Protein AF-A0A1Y5I335-F1 (afdb_monomer)

Nearest PDB structures (foldseek):
  7nav-assembly1_X  TM=8.317E-01  e=7.471E-04  Escherichia coli K-12
  6gwk-assembly1_B  TM=8.328E-01  e=3.901E-03  Caulobacter vibrioides CB15
  6gwk-assembly1_C  TM=7.700E-01  e=3.669E-03  Caulobacter vibrioides CB15
  5szd-assembly1_A  TM=8.103E-01  e=1.594E-02  Aquifex aeolicus VF5
  7ogw-assembly1_A  TM=8.200E-01  e=2.302E-02  Neisseria meningitidis

InterPro domains:
  IPR028998 Ribosome maturation factor RimP, C-terminal [PF17384] (2-58)
  IPR028998 Ribosome maturation factor RimP, C-terminal [cd01734] (1-58)
  IPR036847 Ribosome maturation factor RimP, C-terminal domain superfamily [SSF74942] (2-58)

Mean predicted aligned error: 3.09 Å

Radius of gyration: 11.11 Å; Cα contacts (8 Å, |Δi|>4): 116; chains: 1; bounding box: 29×24×28 Å

Foldseek 3Di:
DQAQFWKWWAFPDDDVNDGTATAGQHDDDDQWTWGDDPNDTDTHGNVRTPDMDTDDDDDD

Sequence (60 aa):
KYINEWADIRLRMPFDGRRKFKGVIINIEEQDVVVRVDQHEYLLPIDMIEKAHVIPQFKD

Structure (mmCIF, N/CA/C/O backbone):
data_AF-A0A1Y5I335-F1
#
_entry.id   AF-A0A1Y5I335-F1
#
loop_
_atom_site.group_PDB
_atom_site.id
_atom_site.type_symbol
_atom_site.label_atom_id
_atom_site.label_alt_id
_atom_site.label_comp_id
_atom_site.label_asym_id
_atom_site.label_entity_id
_atom_site.label_seq_id
_atom_site.pdbx_PDB_ins_code
_atom_site.Cartn_x
_atom_site.Cartn_y
_atom_site.Cartn_z
_atom_site.occupancy
_atom_site.B_iso_or_equiv
_atom_site.auth_seq_id
_atom_site.auth_comp_id
_atom_site.auth_asym_id
_atom_site.auth_atom_id
_atom_site.pdbx_PDB_model_num
ATOM 1 N N . LYS A 1 1 ? 5.494 10.781 2.002 1.00 72.38 1 LYS A N 1
ATOM 2 C CA . LYS A 1 1 ? 5.525 10.982 0.533 1.00 72.38 1 LYS A CA 1
ATOM 3 C C . LYS A 1 1 ? 5.360 9.603 -0.098 1.00 72.38 1 LYS A C 1
ATOM 5 O O . LYS A 1 1 ? 6.339 8.879 -0.145 1.00 72.38 1 LYS A O 1
ATOM 10 N N . TYR A 1 2 ? 4.122 9.208 -0.414 1.00 85.81 2 TYR A N 1
ATOM 11 C CA . TYR A 1 2 ? 3.782 7.857 -0.907 1.00 85.81 2 TYR A CA 1
ATOM 12 C C . TYR A 1 2 ? 2.813 7.881 -2.100 1.00 85.81 2 TYR A C 1
ATOM 14 O O . TYR A 1 2 ? 2.693 6.895 -2.811 1.00 85.81 2 TYR A O 1
ATOM 22 N N . ILE A 1 3 ? 2.136 9.011 -2.332 1.00 93.56 3 ILE A N 1
ATOM 23 C CA . ILE A 1 3 ? 1.262 9.206 -3.490 1.00 93.56 3 ILE A CA 1
ATOM 24 C C . ILE A 1 3 ? 2.089 9.156 -4.780 1.00 93.56 3 ILE A C 1
ATOM 26 O O . ILE A 1 3 ? 3.168 9.747 -4.839 1.00 93.56 3 ILE A O 1
ATOM 30 N N . ASN A 1 4 ? 1.546 8.496 -5.802 1.00 94.56 4 ASN A N 1
ATOM 31 C CA . ASN A 1 4 ? 2.146 8.150 -7.094 1.00 94.56 4 ASN A CA 1
ATOM 32 C C . ASN A 1 4 ? 3.261 7.095 -7.052 1.00 94.56 4 ASN A C 1
ATOM 34 O O . ASN A 1 4 ? 3.838 6.786 -8.093 1.00 94.56 4 ASN A O 1
ATOM 38 N N . GLU A 1 5 ? 3.543 6.507 -5.890 1.00 95.38 5 GLU A N 1
ATOM 39 C CA . GLU A 1 5 ? 4.481 5.393 -5.788 1.00 95.38 5 GLU A CA 1
ATOM 40 C C . GLU A 1 5 ? 3.766 4.066 -6.064 1.00 95.38 5 GLU A C 1
ATOM 42 O O . GLU A 1 5 ? 2.625 3.844 -5.642 1.00 95.38 5 GLU A O 1
ATOM 47 N N . TRP A 1 6 ? 4.453 3.153 -6.751 1.00 97.00 6 TRP A N 1
ATOM 48 C CA . TRP A 1 6 ? 3.993 1.771 -6.859 1.00 97.00 6 TRP A CA 1
ATOM 49 C C . TRP A 1 6 ? 4.233 1.038 -5.544 1.00 97.00 6 TRP A C 1
ATOM 51 O O . TRP A 1 6 ? 5.284 1.192 -4.927 1.00 97.00 6 TRP A O 1
ATOM 61 N N . ALA A 1 7 ? 3.292 0.194 -5.137 1.00 97.50 7 ALA A N 1
ATOM 62 C CA . ALA A 1 7 ? 3.403 -0.605 -3.929 1.00 97.50 7 ALA A CA 1
ATOM 63 C C . ALA A 1 7 ? 2.889 -2.035 -4.137 1.00 97.50 7 ALA A C 1
ATOM 65 O O . A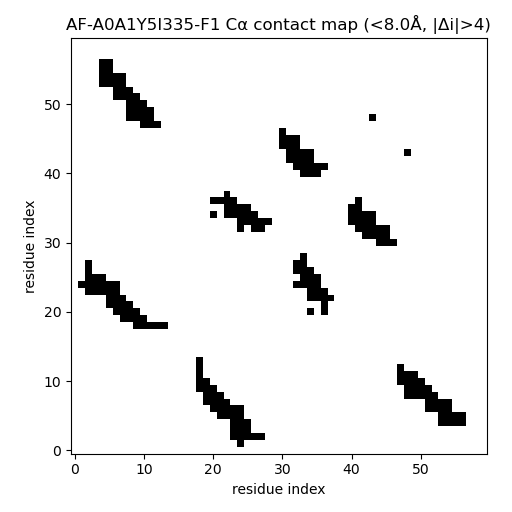LA A 1 7 ? 1.932 -2.265 -4.877 1.00 97.50 7 ALA A O 1
ATOM 66 N N . ASP A 1 8 ? 3.530 -2.992 -3.463 1.00 98.06 8 ASP A N 1
ATOM 67 C CA . ASP A 1 8 ? 3.005 -4.340 -3.218 1.00 98.06 8 ASP A CA 1
ATOM 68 C C . ASP A 1 8 ? 2.480 -4.395 -1.778 1.00 98.06 8 ASP A C 1
ATOM 70 O O . ASP A 1 8 ? 3.246 -4.283 -0.815 1.00 98.06 8 ASP A O 1
ATOM 74 N N . ILE A 1 9 ? 1.162 -4.508 -1.643 1.00 98.12 9 ILE A N 1
ATOM 75 C CA . ILE A 1 9 ? 0.421 -4.460 -0.386 1.00 98.12 9 ILE A CA 1
ATOM 76 C C . ILE A 1 9 ? -0.218 -5.821 -0.140 1.00 98.12 9 ILE A C 1
ATOM 78 O O . ILE A 1 9 ? -0.918 -6.378 -0.991 1.00 98.12 9 ILE A O 1
ATOM 82 N N . ARG A 1 10 ? -0.018 -6.347 1.067 1.00 98.50 10 ARG A N 1
ATOM 83 C CA . ARG A 1 10 ? -0.640 -7.582 1.535 1.00 98.50 10 ARG A CA 1
ATOM 84 C C . ARG A 1 10 ? -1.531 -7.305 2.736 1.00 98.50 10 ARG A C 1
ATOM 86 O O . ARG A 1 10 ? -1.075 -6.717 3.712 1.00 98.50 10 ARG A O 1
ATOM 93 N N . LEU A 1 11 ? -2.763 -7.800 2.680 1.00 98.38 11 LEU A N 1
ATOM 94 C CA . LEU A 1 11 ? -3.734 -7.725 3.767 1.00 98.38 11 LEU A CA 1
ATOM 95 C C . LEU A 1 11 ? -3.685 -8.962 4.677 1.00 98.38 11 LEU A C 1
ATOM 97 O O . LEU A 1 11 ? -3.419 -10.093 4.234 1.00 98.38 11 LEU A O 1
ATOM 101 N N . ARG A 1 12 ? -4.010 -8.741 5.954 1.00 98.06 12 ARG A N 1
ATOM 102 C CA . ARG A 1 12 ? -4.146 -9.775 6.990 1.00 98.06 12 ARG A CA 1
ATOM 103 C C . ARG A 1 12 ? -5.269 -10.751 6.642 1.00 98.06 12 ARG A C 1
ATOM 105 O O . ARG A 1 12 ? -5.052 -11.961 6.689 1.00 98.06 12 ARG A O 1
ATOM 112 N N . MET A 1 13 ? -6.416 -10.221 6.217 1.00 96.50 13 MET A N 1
ATOM 113 C CA . MET A 1 13 ? -7.598 -10.968 5.772 1.00 96.50 13 MET A CA 1
ATOM 114 C C . MET A 1 13 ? -7.940 -10.633 4.310 1.00 96.50 13 MET A C 1
ATOM 116 O O . MET A 1 13 ? -7.493 -9.602 3.809 1.00 96.50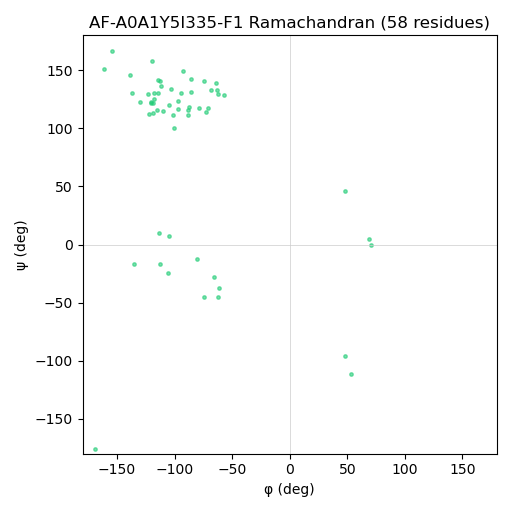 13 MET A O 1
ATOM 120 N N . PRO A 1 14 ? -8.672 -11.500 3.586 1.00 94.88 14 PRO A N 1
ATOM 121 C CA . PRO A 1 14 ? -9.124 -11.189 2.233 1.00 94.88 14 PRO A CA 1
ATOM 122 C C . PRO A 1 14 ? -10.085 -9.994 2.216 1.00 94.88 14 PRO A C 1
ATOM 124 O O . PRO A 1 14 ? -11.051 -9.977 2.972 1.00 94.88 14 PRO A O 1
ATOM 127 N N . PHE A 1 15 ? -9.849 -9.055 1.304 1.00 91.44 15 PHE A N 1
ATOM 128 C CA . PHE A 1 15 ? -10.812 -8.047 0.865 1.00 91.44 15 PHE A CA 1
ATOM 129 C C . PHE A 1 15 ? -11.305 -8.479 -0.519 1.00 91.44 15 PHE A C 1
ATOM 131 O O . PHE A 1 15 ? -10.482 -8.700 -1.409 1.00 91.44 15 PHE A O 1
ATOM 138 N N . ASP A 1 16 ? -12.608 -8.717 -0.682 1.00 89.19 16 ASP A N 1
ATOM 139 C CA . ASP A 1 16 ? -13.190 -9.313 -1.899 1.00 89.19 16 ASP A CA 1
ATOM 140 C C . ASP A 1 16 ? -12.447 -10.569 -2.395 1.00 89.19 16 ASP A C 1
ATOM 142 O O . ASP A 1 16 ? -12.095 -10.722 -3.564 1.00 89.19 16 ASP A O 1
ATOM 146 N N . GLY A 1 17 ? -12.127 -11.482 -1.470 1.00 95.06 17 GLY A N 1
ATOM 147 C CA . GLY A 1 17 ? -11.411 -12.727 -1.782 1.00 95.06 17 GLY A CA 1
ATOM 148 C C . GLY A 1 17 ? -9.935 -12.539 -2.165 1.00 95.06 17 GLY A C 1
ATOM 149 O O . GLY A 1 17 ? -9.220 -13.519 -2.387 1.00 95.06 17 GLY A O 1
ATOM 150 N N . ARG A 1 18 ? -9.437 -11.300 -2.183 1.00 95.81 18 ARG A N 1
ATOM 151 C CA . ARG A 1 18 ? -8.074 -10.939 -2.567 1.00 95.81 18 ARG A CA 1
ATOM 152 C C . ARG A 1 18 ? -7.284 -10.439 -1.362 1.00 95.81 18 ARG A C 1
ATOM 154 O O . ARG A 1 18 ? -7.751 -9.652 -0.552 1.00 95.81 18 ARG A O 1
ATOM 161 N N . ARG A 1 1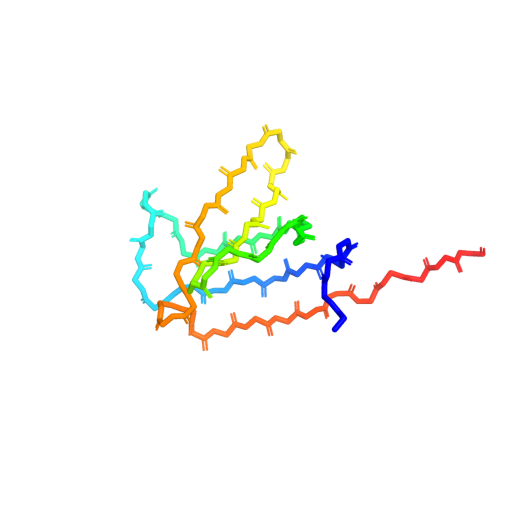9 ? -6.035 -10.891 -1.242 1.00 97.69 19 ARG A N 1
ATOM 162 C CA . ARG A 1 19 ? -5.118 -10.455 -0.168 1.00 97.69 19 ARG A CA 1
ATOM 163 C C . ARG A 1 19 ? -3.932 -9.635 -0.649 1.00 97.69 19 ARG A C 1
ATOM 165 O O . ARG A 1 19 ? -3.254 -9.045 0.179 1.00 97.69 19 ARG A O 1
ATOM 172 N N . LYS A 1 20 ? -3.620 -9.663 -1.945 1.00 98.00 20 LYS A N 1
ATOM 173 C CA . LYS A 1 20 ? -2.425 -9.028 -2.514 1.00 98.00 20 LYS A CA 1
ATOM 174 C C . LYS A 1 20 ? -2.826 -7.999 -3.551 1.00 98.00 20 LYS A C 1
ATOM 176 O O . LYS A 1 20 ? -3.445 -8.367 -4.548 1.00 98.00 20 LYS A O 1
ATOM 181 N N . PHE A 1 21 ? -2.420 -6.758 -3.355 1.00 98.00 21 PHE A N 1
ATOM 182 C CA . PHE A 1 21 ? -2.682 -5.641 -4.248 1.00 98.00 21 PHE A CA 1
ATOM 183 C C . PHE A 1 21 ? -1.342 -5.078 -4.698 1.00 98.00 21 PHE A C 1
ATOM 185 O O . PHE A 1 21 ? -0.518 -4.703 -3.873 1.00 98.00 21 PHE A O 1
ATOM 192 N N . LYS A 1 22 ? -1.115 -5.046 -6.011 1.00 97.81 22 LYS A N 1
ATOM 193 C CA . LYS A 1 22 ? 0.060 -4.415 -6.605 1.00 97.81 22 LYS A CA 1
ATOM 194 C C . LYS A 1 22 ? -0.433 -3.299 -7.505 1.00 97.81 22 LYS A C 1
ATOM 196 O O . LYS A 1 22 ? -1.105 -3.584 -8.492 1.00 97.81 22 LYS A O 1
ATOM 201 N N . GLY A 1 23 ? -0.147 -2.061 -7.138 1.00 97.25 23 GLY A N 1
ATOM 202 C CA . GLY A 1 23 ? -0.750 -0.900 -7.778 1.00 97.25 23 GLY A CA 1
ATOM 203 C C . GLY A 1 23 ? -0.080 0.399 -7.374 1.00 97.25 23 GLY A C 1
ATOM 204 O O . GLY A 1 23 ? 0.911 0.392 -6.645 1.00 97.25 23 GLY A O 1
ATOM 205 N N . VAL A 1 24 ? -0.630 1.507 -7.852 1.00 97.75 24 VAL A N 1
ATOM 206 C CA . VAL A 1 24 ? -0.158 2.856 -7.527 1.00 97.75 24 VAL A CA 1
ATOM 207 C C . VAL A 1 24 ? -0.977 3.396 -6.367 1.00 97.75 24 VAL A C 1
ATOM 209 O O . VAL A 1 24 ? -2.205 3.361 -6.418 1.00 97.75 24 VAL A O 1
ATOM 212 N N . ILE A 1 25 ? -0.318 3.919 -5.336 1.00 97.25 25 ILE A N 1
ATOM 213 C CA . ILE A 1 25 ? -1.003 4.669 -4.280 1.00 97.25 25 ILE A CA 1
ATOM 214 C C . ILE A 1 25 ? -1.411 6.017 -4.873 1.00 97.25 25 ILE A C 1
ATOM 216 O O . ILE A 1 25 ? -0.549 6.819 -5.224 1.00 97.25 25 ILE A O 1
ATOM 220 N N . ILE A 1 26 ? -2.707 6.275 -5.001 1.00 97.44 26 ILE A N 1
ATOM 221 C CA . ILE A 1 26 ? -3.218 7.500 -5.637 1.00 97.44 26 ILE A CA 1
ATOM 222 C C . ILE A 1 26 ? -3.774 8.504 -4.627 1.00 97.44 26 ILE A C 1
ATOM 224 O O . ILE A 1 26 ? -3.757 9.700 -4.904 1.00 97.44 26 ILE A O 1
ATOM 228 N N . ASN A 1 27 ? -4.205 8.042 -3.451 1.00 96.69 27 ASN A N 1
ATOM 229 C CA . ASN A 1 27 ? -4.646 8.900 -2.356 1.00 96.69 2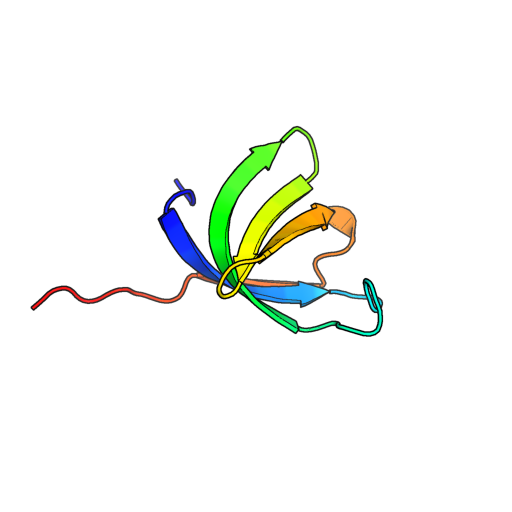7 ASN A CA 1
ATOM 230 C C . ASN A 1 27 ? -4.468 8.204 -0.995 1.00 96.69 27 ASN A C 1
ATOM 232 O O . ASN A 1 27 ? -4.235 6.995 -0.924 1.00 96.69 27 ASN A O 1
ATOM 236 N N . ILE A 1 28 ? -4.574 8.976 0.082 1.00 94.44 28 ILE A N 1
ATOM 237 C CA . ILE A 1 28 ? -4.755 8.481 1.449 1.00 94.44 28 ILE A CA 1
ATOM 238 C C . ILE A 1 28 ? -5.934 9.257 2.027 1.00 94.44 28 ILE A C 1
ATOM 240 O O . ILE A 1 28 ? -5.899 10.488 2.058 1.00 94.44 28 ILE A O 1
ATOM 244 N N . GLU A 1 29 ? -6.960 8.544 2.472 1.00 92.94 29 GLU A N 1
ATOM 245 C CA . GLU A 1 29 ? -8.188 9.120 3.019 1.00 92.94 29 GLU A CA 1
ATOM 246 C C . GLU A 1 29 ? -8.371 8.593 4.435 1.00 92.94 29 GLU A C 1
ATOM 248 O O . GLU A 1 29 ? -8.563 7.401 4.623 1.00 92.94 29 GLU A O 1
ATOM 253 N N . GLU A 1 30 ? -8.260 9.468 5.435 1.00 90.50 30 GLU A N 1
ATOM 254 C CA . GLU A 1 30 ? -8.340 9.116 6.860 1.00 90.50 30 GLU A CA 1
ATOM 255 C C . GLU A 1 30 ? -7.475 7.901 7.255 1.00 90.50 30 GLU A C 1
ATOM 257 O O . GLU A 1 30 ? -6.282 8.054 7.533 1.00 90.50 30 GLU A O 1
ATOM 262 N N . GLN A 1 31 ? -8.075 6.708 7.307 1.00 95.00 31 GLN A N 1
ATOM 263 C CA . GLN A 1 31 ? -7.447 5.445 7.701 1.00 95.00 31 GLN A CA 1
ATOM 264 C C . GLN A 1 31 ? -7.333 4.431 6.552 1.00 95.00 31 GLN A C 1
ATOM 266 O O . GLN A 1 31 ? -6.937 3.288 6.786 1.00 95.00 31 GLN A O 1
ATOM 271 N N . ASP A 1 32 ? -7.611 4.856 5.322 1.00 96.44 32 ASP A N 1
ATOM 272 C CA . ASP A 1 32 ? -7.566 4.046 4.112 1.00 96.44 32 ASP A CA 1
ATOM 273 C C . ASP A 1 32 ? -6.472 4.523 3.150 1.00 96.44 32 ASP A C 1
ATOM 275 O O . ASP A 1 32 ? -6.230 5.717 2.941 1.00 96.44 32 ASP A O 1
ATOM 279 N N . VAL A 1 33 ? -5.810 3.562 2.508 1.00 96.31 33 VAL A N 1
ATOM 280 C CA . VAL A 1 33 ? -4.934 3.816 1.361 1.00 96.31 33 VAL A CA 1
ATOM 281 C C . VAL A 1 33 ? -5.730 3.546 0.093 1.00 96.31 33 VAL A C 1
ATOM 283 O O . VAL A 1 33 ? -6.202 2.426 -0.109 1.00 96.31 33 VAL A O 1
ATOM 286 N N . VAL A 1 34 ? -5.829 4.541 -0.790 1.00 97.38 34 VAL A N 1
ATOM 287 C CA . VAL A 1 34 ? -6.461 4.364 -2.101 1.00 97.38 34 VAL A CA 1
ATOM 288 C C . VAL A 1 34 ? -5.410 3.886 -3.095 1.00 97.38 34 VAL A C 1
ATOM 290 O O . VAL A 1 34 ? -4.448 4.598 -3.407 1.00 97.38 34 VAL A O 1
ATOM 293 N N . VAL A 1 35 ? -5.590 2.667 -3.601 1.00 97.44 35 VAL A N 1
ATOM 294 C CA . VAL A 1 35 ? -4.660 2.013 -4.526 1.00 97.44 35 VAL A CA 1
ATOM 295 C C . VAL A 1 35 ? -5.355 1.749 -5.850 1.00 97.44 35 VAL A C 1
ATOM 297 O O . VAL A 1 35 ? -6.371 1.057 -5.900 1.00 97.44 35 VAL A O 1
ATOM 300 N N . ARG A 1 36 ? -4.769 2.240 -6.942 1.00 97.94 36 ARG A N 1
ATOM 301 C CA . ARG A 1 36 ? -5.199 1.889 -8.294 1.00 9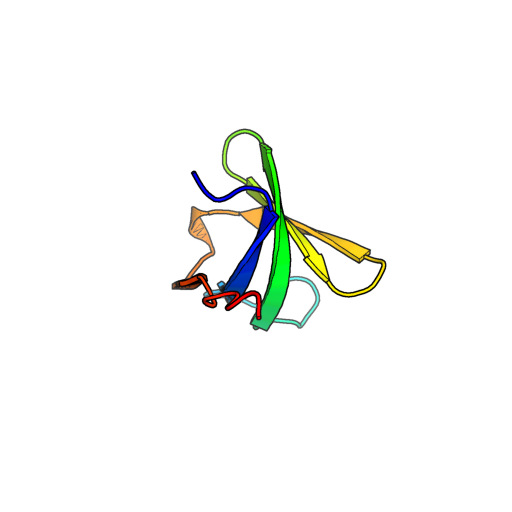7.94 36 ARG A CA 1
ATOM 302 C C . ARG A 1 36 ? -4.484 0.627 -8.757 1.00 97.94 36 ARG A C 1
ATOM 304 O O . ARG A 1 36 ? -3.257 0.616 -8.878 1.00 97.94 36 ARG A O 1
ATOM 311 N N . VAL A 1 37 ? -5.250 -0.421 -9.035 1.00 96.88 37 VAL A N 1
ATOM 312 C CA . VAL A 1 37 ? -4.779 -1.660 -9.662 1.00 96.88 37 VAL A CA 1
ATOM 313 C C . VAL A 1 37 ? -5.465 -1.787 -11.015 1.00 96.88 37 VAL A C 1
ATOM 315 O O . VAL A 1 37 ? -6.688 -1.913 -11.090 1.00 96.88 37 VAL A O 1
ATOM 318 N N . ASP A 1 38 ? -4.671 -1.740 -12.082 1.00 93.44 38 ASP A N 1
ATOM 319 C CA . ASP A 1 38 ? -5.150 -1.624 -13.460 1.00 93.44 38 ASP A CA 1
ATOM 320 C C . ASP A 1 38 ? -6.107 -0.424 -13.616 1.00 93.44 38 ASP A C 1
ATOM 322 O O . ASP A 1 38 ? -5.677 0.722 -13.488 1.00 93.44 38 ASP A O 1
ATOM 326 N N . GLN A 1 39 ? -7.397 -0.677 -13.858 1.00 94.44 39 GLN A N 1
ATOM 327 C CA . GLN A 1 39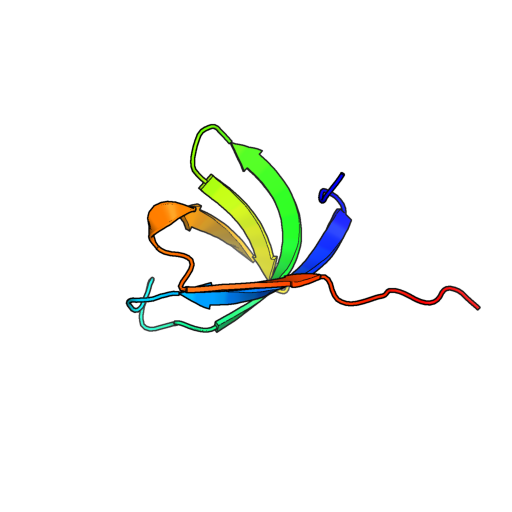 ? -8.444 0.344 -14.019 1.00 94.44 39 GLN A CA 1
ATOM 328 C C . GLN A 1 39 ? -9.374 0.465 -12.801 1.00 94.44 39 GLN A C 1
ATOM 330 O O . GLN A 1 39 ? -10.381 1.163 -12.866 1.00 94.44 39 GLN A O 1
ATOM 335 N N . HIS A 1 40 ? -9.064 -0.224 -11.699 1.00 95.69 40 HIS A N 1
ATOM 336 C CA . HIS A 1 40 ? -9.903 -0.259 -10.502 1.00 95.69 40 HIS A CA 1
ATOM 337 C C . HIS A 1 40 ? -9.214 0.435 -9.332 1.00 95.69 40 HIS A C 1
ATOM 339 O O . HIS A 1 40 ? -8.010 0.269 -9.120 1.00 95.69 40 HIS A O 1
ATOM 345 N N . GLU A 1 41 ? -9.992 1.172 -8.549 1.00 96.62 41 GLU A N 1
ATOM 346 C CA . GLU A 1 41 ? -9.542 1.816 -7.319 1.00 96.62 41 GLU A CA 1
ATOM 347 C C . GLU A 1 41 ? -10.045 1.024 -6.115 1.00 96.62 41 GLU A C 1
ATOM 349 O O . GLU A 1 41 ? -11.201 0.606 -6.070 1.00 96.62 41 GLU A O 1
ATOM 354 N N . TYR A 1 42 ? -9.151 0.793 -5.159 1.00 97.00 42 TYR A N 1
ATOM 355 C CA . TYR A 1 42 ? -9.433 0.048 -3.940 1.00 97.00 42 TYR A CA 1
ATOM 356 C C . TYR A 1 42 ? -9.120 0.919 -2.734 1.00 97.00 42 TYR A C 1
ATOM 358 O O . TYR A 1 42 ? -8.016 1.456 -2.639 1.00 97.00 42 TYR A O 1
ATOM 366 N N . LEU A 1 43 ? -10.069 1.004 -1.808 1.00 96.81 43 LEU A N 1
ATOM 367 C CA . LEU A 1 43 ? -9.871 1.545 -0.467 1.00 96.81 43 LEU A CA 1
ATOM 368 C C . LEU A 1 43 ? -9.408 0.401 0.432 1.00 96.81 43 LEU A C 1
ATOM 370 O O . LEU A 1 43 ? -10.148 -0.557 0.656 1.00 96.81 43 LEU A O 1
ATOM 374 N N . LEU A 1 44 ? -8.151 0.460 0.867 1.00 97.06 44 LEU A N 1
ATOM 375 C CA . LEU A 1 44 ? -7.542 -0.565 1.707 1.00 97.06 44 LEU A CA 1
ATOM 376 C C . LEU A 1 44 ? -7.322 -0.012 3.124 1.00 97.06 44 LEU A C 1
ATOM 378 O O . LEU A 1 44 ? -6.457 0.859 3.280 1.00 97.06 44 LEU A O 1
ATOM 382 N N . PRO A 1 45 ? -8.005 -0.554 4.149 1.00 96.62 45 PRO A N 1
ATOM 383 C CA . 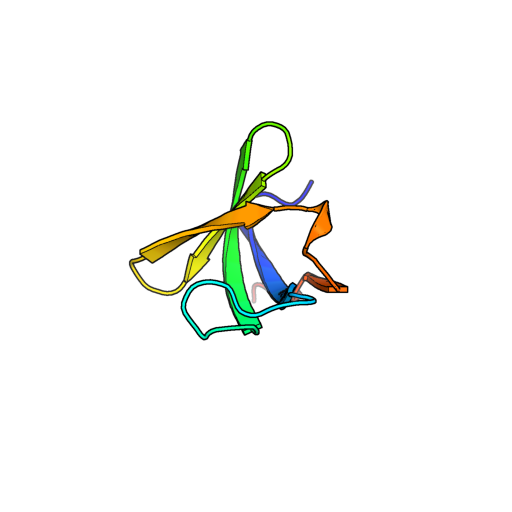PRO A 1 45 ? -7.815 -0.123 5.530 1.00 96.62 45 PRO A CA 1
ATOM 384 C C . PRO A 1 45 ? -6.389 -0.369 6.013 1.00 96.62 45 PRO A C 1
ATOM 386 O O . PRO A 1 45 ? -5.851 -1.474 5.877 1.00 96.62 45 PRO A O 1
ATOM 389 N N . ILE A 1 46 ? -5.761 0.657 6.594 1.00 95.75 46 ILE A N 1
ATOM 390 C CA . ILE A 1 46 ? -4.368 0.604 7.063 1.00 95.75 46 ILE A CA 1
ATOM 391 C C . ILE A 1 46 ? -4.185 -0.462 8.152 1.00 95.75 46 ILE A C 1
ATOM 393 O O . ILE A 1 46 ? -3.166 -1.154 8.177 1.00 95.75 46 ILE A O 1
ATOM 397 N N . ASP A 1 47 ? -5.168 -0.634 9.034 1.00 96.56 47 ASP A N 1
ATOM 398 C CA . ASP A 1 47 ? -5.150 -1.633 10.109 1.00 96.56 47 ASP A CA 1
ATOM 399 C C . ASP A 1 47 ? -5.181 -3.084 9.581 1.00 96.56 47 ASP A C 1
ATOM 401 O O . ASP A 1 47 ? -4.604 -3.998 10.186 1.00 96.56 47 ASP A O 1
ATOM 405 N N . MET A 1 48 ? -5.771 -3.292 8.402 1.00 96.62 48 MET A N 1
ATOM 406 C CA . MET A 1 48 ? -5.788 -4.573 7.701 1.00 96.62 48 MET A CA 1
ATOM 407 C C . MET A 1 48 ? -4.500 -4.861 6.928 1.00 96.62 48 MET A C 1
ATOM 409 O O . MET A 1 48 ? -4.294 -6.012 6.529 1.00 96.62 48 MET A O 1
ATOM 413 N N . ILE A 1 49 ? -3.608 -3.886 6.733 1.00 97.44 49 ILE A N 1
ATOM 414 C CA . ILE A 1 49 ? -2.335 -4.105 6.041 1.00 97.44 49 ILE A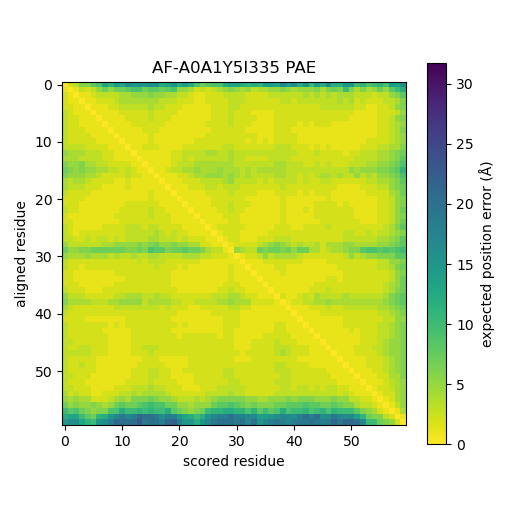 CA 1
ATOM 415 C C . ILE A 1 49 ? -1.411 -4.950 6.933 1.00 97.44 49 ILE A C 1
ATOM 417 O O . ILE A 1 49 ? -1.015 -4.576 8.037 1.00 97.44 49 ILE A O 1
ATOM 421 N N . GLU A 1 50 ? -1.058 -6.137 6.439 1.00 98.38 50 GLU A N 1
ATOM 422 C CA . GLU A 1 50 ? -0.037 -7.004 7.032 1.00 98.38 50 GLU A CA 1
ATOM 423 C C . GLU A 1 50 ? 1.355 -6.438 6.733 1.00 98.38 50 GLU A C 1
ATOM 425 O O . GLU A 1 50 ? 2.209 -6.372 7.615 1.00 98.38 50 GLU A O 1
ATOM 430 N N . LYS A 1 51 ? 1.579 -6.027 5.479 1.00 97.94 51 LYS A N 1
ATOM 431 C CA . LYS A 1 51 ? 2.809 -5.375 5.020 1.00 97.94 51 LYS A CA 1
ATOM 432 C C . LYS A 1 51 ? 2.587 -4.632 3.706 1.00 97.94 51 LYS A C 1
ATOM 434 O O . LYS A 1 51 ? 1.779 -5.060 2.883 1.00 97.94 51 LYS A O 1
ATOM 439 N N . ALA A 1 52 ? 3.359 -3.570 3.498 1.00 97.19 52 ALA A N 1
ATOM 440 C CA . ALA A 1 52 ? 3.396 -2.805 2.259 1.00 97.19 52 ALA A CA 1
ATOM 441 C C . ALA A 1 52 ? 4.847 -2.480 1.891 1.00 97.19 52 ALA A C 1
ATOM 443 O O . ALA A 1 52 ? 5.608 -1.989 2.726 1.00 97.19 52 ALA A O 1
ATOM 444 N N . HIS A 1 53 ? 5.229 -2.751 0.646 1.00 97.44 53 HIS A N 1
ATOM 445 C CA . HIS A 1 53 ? 6.549 -2.424 0.114 1.00 97.44 53 HIS A CA 1
ATOM 446 C C . HIS A 1 53 ? 6.401 -1.458 -1.057 1.00 97.44 53 HIS A C 1
ATOM 448 O O . HIS A 1 53 ? 5.755 -1.796 -2.047 1.00 97.44 53 HIS A O 1
ATOM 454 N N . VAL A 1 54 ? 7.019 -0.280 -0.957 1.00 95.00 54 VAL A N 1
ATOM 455 C CA . VAL A 1 54 ? 7.162 0.633 -2.097 1.00 95.00 54 VAL A CA 1
ATOM 456 C C . VAL A 1 54 ? 8.125 0.009 -3.107 1.00 95.00 54 VAL A C 1
ATOM 458 O O . VAL A 1 54 ? 9.188 -0.489 -2.736 1.00 95.00 54 VAL A O 1
ATOM 461 N N . ILE A 1 55 ? 7.741 0.018 -4.379 1.00 94.50 55 ILE A N 1
ATOM 462 C CA . ILE A 1 55 ? 8.507 -0.527 -5.495 1.00 94.50 55 ILE A CA 1
ATOM 463 C C . ILE A 1 55 ? 9.263 0.632 -6.153 1.00 94.50 55 ILE A C 1
ATOM 465 O O . ILE A 1 55 ? 8.615 1.524 -6.703 1.00 94.50 55 ILE A O 1
ATOM 469 N N . PRO A 1 56 ? 10.609 0.629 -6.137 1.00 90.69 5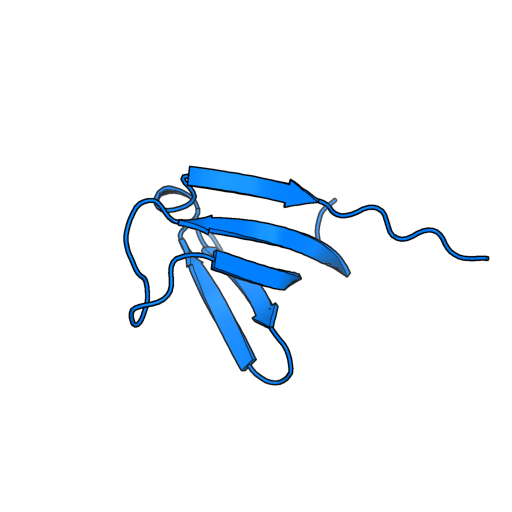6 PRO A N 1
ATOM 470 C CA . PRO A 1 56 ? 11.399 1.662 -6.794 1.00 90.69 56 PRO A CA 1
ATOM 471 C C . PRO A 1 56 ? 11.072 1.756 -8.287 1.00 90.69 56 PRO A C 1
ATOM 473 O O . PRO A 1 56 ? 11.109 0.758 -9.008 1.00 90.69 56 PRO A O 1
ATOM 476 N N . GLN A 1 57 ? 10.775 2.968 -8.744 1.00 84.75 57 GLN A N 1
ATOM 477 C CA . GLN A 1 57 ? 10.630 3.304 -10.157 1.00 84.75 57 GLN A CA 1
ATOM 478 C C . GLN A 1 57 ? 11.928 3.974 -10.608 1.00 84.75 57 GLN A C 1
ATOM 480 O O . GLN A 1 57 ? 12.158 5.151 -10.328 1.00 84.75 57 GLN A O 1
ATOM 485 N N . PHE A 1 58 ? 12.801 3.220 -11.271 1.00 83.50 58 PHE A N 1
ATOM 486 C CA . PHE A 1 58 ? 13.969 3.796 -11.929 1.00 83.50 58 PHE A CA 1
ATOM 487 C C . PHE A 1 58 ? 13.498 4.406 -13.249 1.00 83.50 58 PHE A C 1
ATOM 489 O O . PHE A 1 58 ? 12.930 3.704 -14.083 1.00 83.50 58 PHE A O 1
ATOM 496 N N . LYS A 1 59 ? 13.652 5.723 -13.396 1.00 72.00 59 LYS A N 1
ATOM 497 C CA . LYS A 1 59 ? 13.533 6.381 -14.699 1.00 72.00 59 LYS A CA 1
ATOM 498 C C . LYS A 1 59 ? 14.901 6.286 -15.368 1.00 72.00 59 LYS A C 1
ATOM 500 O O . LYS A 1 59 ? 15.892 6.572 -14.694 1.00 72.00 59 LYS A O 1
ATOM 505 N N . ASP A 1 60 ? 14.921 5.856 -16.625 1.00 65.31 60 ASP A N 1
ATOM 506 C CA . ASP A 1 60 ? 16.104 5.946 -17.490 1.00 65.31 60 ASP A CA 1
ATOM 507 C C . ASP A 1 60 ? 16.524 7.410 -17.713 1.00 65.31 60 ASP A C 1
ATOM 509 O O . ASP A 1 60 ? 15.630 8.296 -17.702 1.00 65.31 60 ASP A O 1
#

Secondary structure (DSSP, 8-state):
--TT-EEEEEEEEEETTEEEEEEEEEEEETTEEEEEETTEEEEEEGGGEEEEEEEP----

pLDDT: mean 94.23, std 6.48, range [65.31, 98.5]

Organism: Oleispira antarctica (NCBI:txid188908)

Solvent-accessible surface area (backbone atoms only — not comparable to full-atom values): 3585 Å² total; per-residue (Å²): 143,57,70,76,36,37,30,48,37,33,38,71,59,63,57,94,85,40,39,74,48,64,30,32,27,70,48,75,54,99,64,26,41,30,32,35,40,92,94,42,79,42,80,41,52,56,88,44,47,68,45,74,43,79,51,88,80,84,79,133